Protein AF-A0A1M6QHR7-F1 (afdb_monomer_lite)

Radius of gyration: 20.75 Å; chains: 1; bounding box: 37×59×44 Å

Organism: NCBI:txid633813

Foldseek 3Di:
DDDDDPPDPPVPPPPPPPPQPQWDWPDWDDDPFKIWTWTHGQFKIWIWIDGPPDIDIDMDTDDDPDDDDD

Structure (mmCIF, N/CA/C/O backbone):
data_AF-A0A1M6QHR7-F1
#
_entry.id   AF-A0A1M6QHR7-F1
#
loop_
_atom_site.group_PDB
_atom_site.id
_atom_site.type_symbol
_atom_site.label_atom_id
_atom_site.label_alt_id
_atom_site.label_comp_id
_atom_site.label_asym_id
_atom_site.label_entity_id
_atom_site.label_seq_id
_atom_site.pdbx_PDB_ins_code
_atom_site.Cartn_x
_atom_site.Cartn_y
_atom_site.Cartn_z
_atom_site.occupancy
_atom_site.B_iso_or_equiv
_atom_site.auth_seq_id
_atom_site.auth_comp_id
_atom_site.auth_asym_id
_atom_site.auth_atom_id
_atom_site.pdbx_PDB_model_num
ATOM 1 N N . MET A 1 1 ? -23.262 48.913 29.026 1.00 37.31 1 MET A N 1
ATOM 2 C CA . MET A 1 1 ? -24.116 48.278 28.000 1.00 37.31 1 MET A CA 1
ATOM 3 C C . MET A 1 1 ? -23.228 48.021 26.782 1.00 37.31 1 MET A C 1
ATOM 5 O O . MET A 1 1 ? -22.728 48.997 26.251 1.00 37.31 1 MET A O 1
ATOM 9 N N . LEU A 1 2 ? -22.726 46.779 26.641 1.00 35.12 2 LEU A N 1
ATOM 10 C CA . LEU A 1 2 ? -22.860 45.886 25.457 1.00 35.12 2 LEU A CA 1
ATOM 11 C C . LEU A 1 2 ? -22.148 46.414 24.178 1.00 35.12 2 LEU A C 1
ATOM 13 O O . LEU A 1 2 ? -22.421 47.530 23.776 1.00 35.12 2 LEU A O 1
ATOM 17 N N . THR A 1 3 ? -21.277 45.717 23.437 1.00 43.19 3 THR A N 1
ATOM 18 C CA . THR A 1 3 ? -20.877 44.299 23.388 1.00 43.19 3 THR A CA 1
ATOM 19 C C . THR A 1 3 ? -19.605 44.196 22.529 1.00 43.19 3 THR A C 1
ATOM 21 O O . THR A 1 3 ? -19.468 44.897 21.530 1.00 43.19 3 THR A O 1
ATOM 24 N N . ILE A 1 4 ? -18.705 43.289 22.905 1.00 52.31 4 ILE A N 1
ATOM 25 C CA . ILE A 1 4 ? -17.668 42.674 22.059 1.00 52.31 4 ILE A CA 1
ATOM 26 C C . ILE A 1 4 ? -18.315 42.108 20.781 1.00 52.31 4 ILE A C 1
ATOM 28 O O . ILE A 1 4 ? -19.440 41.639 20.877 1.00 52.31 4 ILE A O 1
ATOM 32 N N . VAL A 1 5 ? -17.622 42.113 19.633 1.00 44.81 5 VAL A N 1
ATOM 33 C CA . VAL A 1 5 ? -17.387 40.928 18.772 1.00 44.81 5 VAL A CA 1
ATOM 34 C C . VAL A 1 5 ? -16.478 41.332 17.598 1.00 44.81 5 VAL A C 1
ATOM 36 O O . VAL A 1 5 ? -16.912 41.789 16.546 1.00 44.81 5 VAL A O 1
ATOM 39 N N . VAL A 1 6 ? -15.178 41.114 17.795 1.00 52.69 6 VAL A N 1
ATOM 40 C CA . VAL A 1 6 ? -14.219 40.839 16.720 1.00 52.69 6 VAL A CA 1
ATOM 41 C C . VAL A 1 6 ? -14.313 39.332 16.458 1.00 52.69 6 VAL A C 1
ATOM 43 O O . VAL A 1 6 ? -13.592 38.558 17.073 1.00 52.69 6 VAL A O 1
ATOM 46 N N . LEU A 1 7 ? -15.252 38.882 15.622 1.00 49.25 7 LEU A N 1
ATOM 47 C CA . LEU A 1 7 ? -15.322 37.486 15.156 1.00 49.25 7 LEU A CA 1
ATOM 48 C C . LEU A 1 7 ? -15.717 37.481 13.680 1.00 49.25 7 LEU A C 1
ATOM 50 O O . LEU A 1 7 ? -16.884 37.354 13.332 1.00 49.25 7 LEU A O 1
ATOM 54 N N . GLY A 1 8 ? -14.729 37.646 12.806 1.00 43.88 8 GLY A N 1
ATOM 55 C CA . GLY A 1 8 ? -14.923 37.473 11.364 1.00 43.88 8 GLY A CA 1
ATOM 56 C C . GLY A 1 8 ? -13.745 36.834 10.633 1.00 43.88 8 GLY A C 1
ATOM 57 O O . GLY A 1 8 ? -13.804 36.691 9.420 1.00 43.88 8 GLY A O 1
ATOM 58 N N . LEU A 1 9 ? -12.669 36.459 11.335 1.00 47.44 9 LEU A N 1
ATOM 59 C CA . LEU A 1 9 ? -11.411 36.041 10.699 1.00 47.44 9 LEU A CA 1
ATOM 60 C C . LEU A 1 9 ? -10.697 34.893 11.432 1.00 47.44 9 LEU A C 1
ATOM 62 O O . LEU A 1 9 ? -9.478 34.783 11.383 1.00 47.44 9 LEU A O 1
ATOM 66 N N . LEU A 1 10 ? -11.449 34.015 12.105 1.00 50.94 10 LEU A N 1
ATOM 67 C CA . LEU A 1 10 ? -10.904 32.782 12.703 1.00 50.94 10 LEU A CA 1
ATOM 68 C C . LEU A 1 10 ? -11.591 31.495 12.221 1.00 50.94 10 LEU A C 1
ATOM 70 O O . LEU A 1 10 ? -11.232 30.406 12.662 1.00 50.94 10 LEU A O 1
ATOM 74 N N . SER A 1 11 ? -12.518 31.576 11.266 1.00 46.62 11 SER A N 1
ATOM 75 C CA . SER A 1 11 ? -13.315 30.419 10.832 1.00 46.62 11 SER A CA 1
ATOM 76 C C . SER A 1 11 ? -12.567 29.388 9.966 1.00 46.62 11 SER A C 1
ATOM 78 O O . SER A 1 11 ? -13.202 28.465 9.477 1.00 46.62 11 SER A O 1
ATOM 80 N N . ASN A 1 12 ? -11.245 29.502 9.778 1.00 45.34 12 ASN A N 1
ATOM 81 C CA . ASN A 1 12 ? -10.449 28.546 8.984 1.00 45.34 12 ASN A CA 1
ATOM 82 C C . ASN A 1 12 ? -9.407 27.745 9.789 1.00 45.34 12 ASN A C 1
ATOM 84 O O . ASN A 1 12 ? -8.647 26.980 9.205 1.00 45.34 12 ASN A O 1
ATOM 88 N N . LEU A 1 13 ? -9.359 27.875 11.119 1.00 47.59 13 LEU A N 1
ATOM 89 C CA . LEU A 1 13 ? -8.393 27.127 11.947 1.00 47.59 13 LEU A CA 1
ATOM 90 C C . LEU A 1 13 ? -8.913 25.779 12.470 1.00 47.59 13 LEU A C 1
ATOM 92 O O . LEU A 1 13 ? -8.162 25.038 13.095 1.00 47.59 13 LEU A O 1
ATOM 96 N N . PHE A 1 14 ? -10.167 25.438 12.171 1.00 51.25 14 PHE A N 1
ATOM 97 C CA . PHE A 1 14 ? -10.772 24.138 12.467 1.00 51.25 14 PHE A CA 1
ATOM 98 C C . PHE A 1 14 ? -11.177 23.420 11.174 1.00 51.25 14 PHE A C 1
ATOM 100 O O . PHE A 1 14 ? -12.279 22.896 11.053 1.00 51.25 14 PHE A O 1
ATOM 107 N 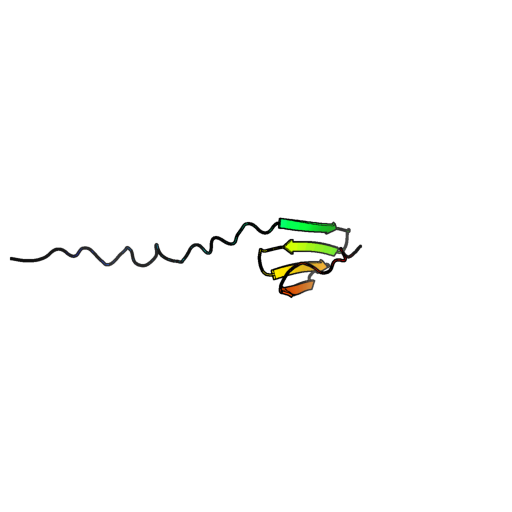N . ALA A 1 15 ? -10.270 23.334 10.198 1.00 48.41 15 ALA A N 1
ATOM 108 C CA . ALA A 1 15 ? -10.233 22.070 9.475 1.00 48.41 15 ALA A CA 1
ATOM 109 C C . ALA A 1 15 ? -9.817 21.035 10.530 1.00 48.41 15 ALA A C 1
ATOM 111 O O . ALA A 1 15 ? -8.785 21.256 11.176 1.00 48.41 15 ALA A O 1
ATOM 112 N N . PRO A 1 16 ? -10.590 19.967 10.796 1.00 44.84 16 PRO A N 1
ATOM 113 C CA . PRO A 1 16 ? -10.058 18.876 11.588 1.00 44.84 16 PRO A CA 1
ATOM 114 C C . PRO A 1 16 ? -8.764 18.475 10.888 1.00 44.84 16 PRO A C 1
ATOM 116 O O . PRO A 1 16 ? -8.787 18.004 9.752 1.00 44.84 16 PRO A O 1
ATOM 119 N N . ARG A 1 17 ? -7.614 18.730 11.526 1.00 51.75 17 ARG A N 1
ATOM 120 C CA . ARG A 1 17 ? -6.407 17.986 11.196 1.00 51.75 17 ARG A CA 1
ATOM 121 C C . ARG A 1 17 ? -6.834 16.558 11.442 1.00 51.75 17 ARG A C 1
ATOM 123 O O . ARG A 1 17 ? -6.959 16.150 12.595 1.00 51.75 17 ARG A O 1
ATOM 130 N N . VAL A 1 18 ? -7.175 15.857 10.366 1.00 46.78 18 VAL A N 1
ATOM 131 C CA . VAL A 1 18 ? -7.345 14.420 10.397 1.00 46.78 18 VAL A CA 1
ATOM 132 C C . VAL A 1 18 ? -5.969 13.936 10.803 1.00 46.78 18 VAL A C 1
ATOM 134 O O . VAL A 1 18 ? -5.043 13.876 10.000 1.00 46.78 18 VAL A O 1
ATOM 137 N N . SER A 1 19 ? -5.804 13.750 12.108 1.00 47.47 19 SER A N 1
ATOM 138 C CA . SER A 1 19 ? -4.675 13.054 12.678 1.00 47.47 19 SER A CA 1
ATOM 139 C C . SER A 1 19 ? -4.918 11.611 12.286 1.00 47.47 19 SER A C 1
ATOM 141 O O . SER A 1 19 ? -5.438 10.825 13.073 1.00 47.47 19 SER A O 1
ATOM 143 N N . PHE A 1 20 ? -4.655 11.302 11.015 1.00 54.38 20 PHE A N 1
ATOM 144 C CA . PHE A 1 20 ? -4.466 9.935 10.590 1.00 54.38 20 PHE A CA 1
ATOM 145 C C . PHE A 1 20 ? -3.405 9.400 11.540 1.00 54.38 20 PHE A C 1
ATOM 147 O O . PHE A 1 20 ? -2.323 9.981 11.642 1.00 54.38 20 PHE A O 1
ATOM 154 N N . SER A 1 21 ? -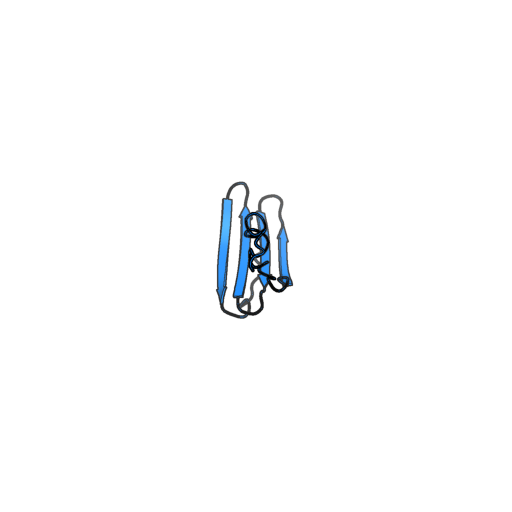3.749 8.370 12.310 1.00 63.38 21 SER A N 1
ATOM 155 C CA . SER A 1 21 ? -2.732 7.530 12.921 1.00 63.38 21 SER A CA 1
ATOM 156 C C . SER A 1 21 ? -1.713 7.244 11.825 1.00 63.38 21 SER A C 1
ATOM 158 O O . SER A 1 21 ? -2.107 6.854 10.723 1.00 63.38 21 SER A O 1
ATOM 160 N N . GLU A 1 22 ? -0.446 7.583 12.070 1.00 74.88 22 GLU A N 1
ATOM 161 C CA . GLU A 1 22 ? 0.597 7.437 11.059 1.00 74.88 22 GLU A CA 1
ATOM 162 C C . GLU A 1 22 ? 0.534 5.994 10.543 1.00 74.88 22 GLU A C 1
ATOM 164 O O . GLU A 1 22 ? 0.635 5.064 11.352 1.00 74.88 22 GLU A O 1
ATOM 169 N N . PRO A 1 23 ? 0.254 5.778 9.244 1.00 83.06 23 PRO A N 1
ATOM 170 C CA . 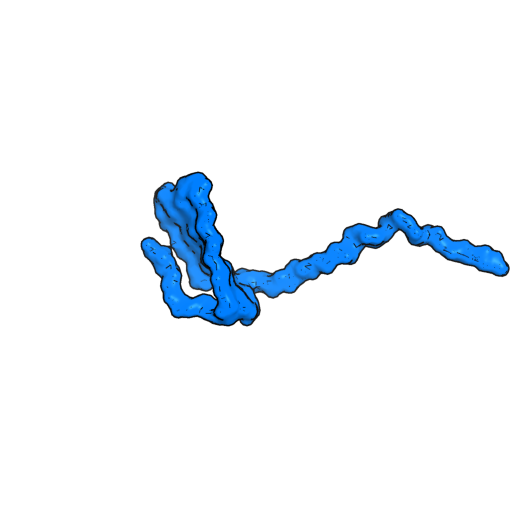PRO A 1 23 ? 0.155 4.428 8.730 1.00 83.06 23 PRO A CA 1
ATOM 171 C C . PRO A 1 23 ? 1.509 3.746 8.878 1.00 83.06 23 PRO A C 1
ATOM 173 O O . PRO A 1 23 ? 2.554 4.330 8.590 1.00 83.06 23 PRO A O 1
ATOM 176 N N . SER A 1 24 ? 1.487 2.487 9.291 1.00 88.69 24 SER A N 1
ATOM 177 C CA . SER A 1 24 ? 2.684 1.652 9.255 1.00 88.69 24 SER A CA 1
ATOM 178 C C . SER A 1 24 ? 2.899 1.138 7.834 1.00 88.69 24 SER A C 1
ATOM 180 O O . SER A 1 24 ? 1.958 0.675 7.190 1.00 88.69 24 SER A O 1
ATOM 182 N N . ILE A 1 25 ? 4.126 1.233 7.324 1.00 91.25 25 ILE A N 1
ATOM 183 C CA . ILE A 1 25 ? 4.486 0.607 6.050 1.00 91.25 25 ILE A CA 1
ATOM 184 C C . ILE A 1 25 ? 4.713 -0.876 6.332 1.00 91.25 25 ILE A C 1
ATOM 186 O O . ILE A 1 25 ? 5.622 -1.224 7.085 1.00 91.25 25 ILE A O 1
ATOM 190 N N . LEU A 1 26 ? 3.882 -1.744 5.753 1.00 90.06 26 LEU A N 1
ATOM 191 C CA . LEU A 1 26 ? 4.037 -3.195 5.910 1.00 90.06 26 LEU A CA 1
ATOM 192 C C . LEU A 1 26 ? 5.081 -3.751 4.950 1.00 90.06 26 LEU A C 1
ATOM 194 O O . LEU A 1 26 ? 5.880 -4.603 5.327 1.00 90.06 26 LEU A O 1
ATOM 198 N N . CYS A 1 27 ? 5.077 -3.259 3.715 1.00 87.56 27 CYS A N 1
ATOM 199 C CA . CYS A 1 27 ? 6.107 -3.559 2.740 1.00 87.56 27 CYS A CA 1
ATOM 200 C C . CYS A 1 27 ? 6.130 -2.540 1.614 1.00 87.56 27 CYS A C 1
ATOM 202 O O . CYS A 1 27 ? 5.145 -1.845 1.349 1.00 87.56 27 CYS A O 1
ATOM 204 N N . ALA A 1 28 ? 7.284 -2.486 0.964 1.00 90.75 28 ALA A N 1
ATOM 205 C CA . ALA A 1 28 ? 7.503 -1.760 -0.264 1.00 90.75 28 ALA A CA 1
ATOM 206 C C . ALA A 1 28 ? 8.395 -2.608 -1.173 1.00 90.75 28 ALA A C 1
ATOM 208 O O . ALA A 1 28 ? 9.314 -3.269 -0.682 1.00 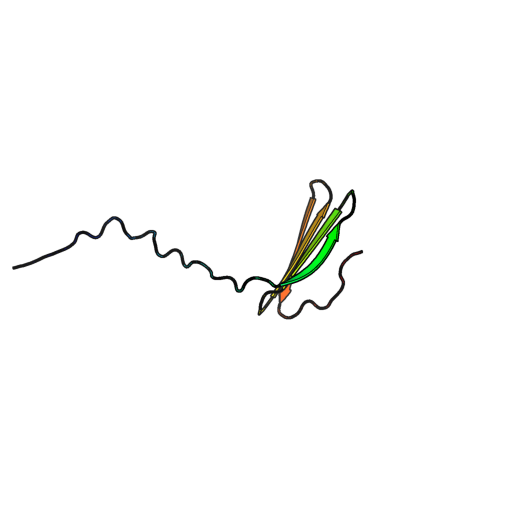90.75 28 ALA A O 1
ATOM 209 N N . TRP A 1 29 ? 8.121 -2.581 -2.470 1.00 90.00 29 TRP A N 1
ATOM 210 C CA . TRP A 1 29 ? 8.992 -3.147 -3.494 1.00 90.00 29 TRP A CA 1
ATOM 211 C C . TRP A 1 29 ? 9.146 -2.132 -4.624 1.00 90.00 29 TRP A C 1
ATOM 213 O O . TRP A 1 29 ? 8.279 -1.278 -4.829 1.00 90.00 29 TRP A O 1
ATOM 223 N N . GLU A 1 30 ? 10.257 -2.221 -5.340 1.00 91.94 30 GLU A N 1
ATOM 224 C CA . GLU A 1 30 ? 10.564 -1.348 -6.464 1.00 91.94 30 GLU A CA 1
ATOM 225 C C . GLU A 1 30 ? 11.437 -2.100 -7.475 1.00 91.94 30 GLU A C 1
ATOM 227 O O . GLU A 1 30 ? 12.394 -2.785 -7.110 1.00 91.94 30 GLU A O 1
ATOM 232 N N . THR A 1 31 ? 11.097 -1.954 -8.748 1.00 90.12 31 THR A N 1
ATOM 233 C CA . THR A 1 31 ? 11.885 -2.316 -9.927 1.00 90.12 31 THR A CA 1
ATOM 234 C C . THR A 1 31 ? 12.076 -1.096 -10.813 1.00 90.12 31 THR A C 1
ATOM 236 O O . THR A 1 31 ? 11.545 -0.022 -10.550 1.00 90.12 31 THR A O 1
ATOM 239 N N . GLU A 1 32 ? 12.827 -1.271 -11.899 1.00 92.44 32 GLU A N 1
ATOM 240 C CA . GLU A 1 32 ? 12.999 -0.247 -12.931 1.00 92.44 32 GLU A CA 1
A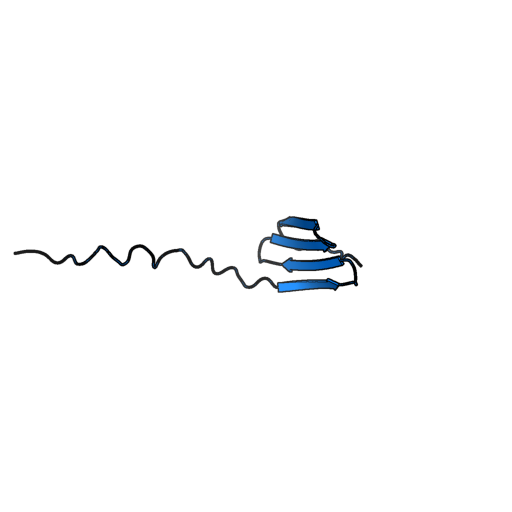TOM 241 C C . GLU A 1 32 ? 11.664 0.228 -13.538 1.00 92.44 32 GLU A C 1
ATOM 243 O O . GLU A 1 32 ? 11.553 1.383 -13.942 1.00 92.44 32 GLU A O 1
ATOM 248 N N . GLU A 1 33 ? 10.640 -0.634 -13.572 1.00 91.38 33 GLU A N 1
ATOM 249 C CA . GLU A 1 33 ? 9.362 -0.348 -14.236 1.00 91.38 33 GLU A CA 1
ATOM 250 C C . GLU A 1 33 ? 8.213 -0.049 -13.263 1.00 91.38 33 GLU A C 1
ATOM 252 O O . GLU A 1 33 ? 7.292 0.700 -13.611 1.00 91.38 33 GLU A O 1
ATOM 257 N N . CYS A 1 34 ? 8.257 -0.617 -12.053 1.00 92.19 34 CYS A N 1
ATOM 258 C CA . CYS A 1 34 ? 7.148 -0.589 -11.107 1.00 92.19 34 CYS A CA 1
ATOM 259 C C . CYS A 1 34 ? 7.601 -0.401 -9.656 1.00 92.19 34 CYS A C 1
ATOM 261 O O . CYS A 1 34 ? 8.619 -0.933 -9.238 1.00 92.19 34 CYS A O 1
ATOM 263 N N . ALA A 1 35 ? 6.780 0.263 -8.850 1.00 91.69 35 ALA A N 1
ATOM 264 C CA . ALA A 1 35 ? 6.919 0.335 -7.402 1.00 91.69 35 ALA A CA 1
ATOM 265 C C . ALA A 1 35 ? 5.585 0.006 -6.734 1.00 91.69 35 ALA A C 1
ATOM 267 O O . ALA A 1 35 ? 4.528 0.383 -7.244 1.00 91.69 35 ALA A O 1
ATOM 268 N N . SER A 1 36 ? 5.601 -0.635 -5.567 1.00 92.25 36 SER A N 1
ATOM 269 C CA . SER A 1 36 ? 4.416 -0.666 -4.714 1.00 92.25 36 SER A CA 1
ATOM 270 C C . SER A 1 36 ? 4.715 -0.459 -3.244 1.00 92.25 36 SER A C 1
ATOM 272 O O . SER A 1 36 ? 5.791 -0.790 -2.757 1.00 92.25 36 SER A O 1
ATOM 274 N N . VAL A 1 37 ? 3.714 0.025 -2.515 1.00 92.94 37 VAL A N 1
ATOM 275 C CA . VAL A 1 37 ? 3.766 0.227 -1.067 1.00 92.94 37 VAL A CA 1
ATOM 276 C C . VAL A 1 37 ? 2.436 -0.159 -0.426 1.00 92.94 37 VAL A C 1
ATOM 278 O O . VAL A 1 37 ? 1.367 0.163 -0.945 1.00 92.94 37 VAL A O 1
ATOM 281 N N . VAL A 1 38 ? 2.504 -0.855 0.709 1.00 94.19 38 VAL A N 1
ATOM 282 C CA . VAL A 1 38 ? 1.339 -1.187 1.537 1.00 94.19 38 VAL A CA 1
ATOM 283 C C . VAL A 1 38 ? 1.368 -0.353 2.811 1.00 94.19 38 VAL A C 1
ATOM 285 O O . VAL A 1 38 ? 2.251 -0.517 3.656 1.00 94.19 38 VAL A O 1
ATOM 288 N N . PHE A 1 39 ? 0.364 0.502 2.970 1.00 93.00 39 PHE A N 1
ATOM 289 C CA . PHE A 1 39 ? 0.092 1.270 4.176 1.00 93.00 39 PHE A CA 1
ATOM 290 C C . PHE A 1 39 ? -0.963 0.557 5.021 1.00 93.00 39 PHE A C 1
ATOM 292 O O . PHE A 1 39 ? -2.068 0.291 4.553 1.00 93.00 39 PHE A O 1
ATOM 299 N N . GLN A 1 40 ? -0.658 0.292 6.286 1.00 92.81 40 GLN A N 1
ATOM 300 C CA . GLN A 1 40 ? -1.601 -0.243 7.262 1.00 92.81 40 GLN A CA 1
ATOM 301 C C . GLN A 1 40 ? -1.989 0.842 8.262 1.00 92.81 40 GLN A C 1
ATOM 303 O O . GLN A 1 40 ? -1.156 1.335 9.029 1.00 92.81 40 GLN A O 1
ATOM 308 N N . TYR A 1 41 ? -3.277 1.167 8.265 1.00 91.06 41 TYR A N 1
ATOM 309 C CA . TYR A 1 41 ? -3.950 1.979 9.273 1.00 91.06 41 TYR A CA 1
ATOM 310 C C . TYR A 1 41 ? -4.592 1.069 10.329 1.00 91.06 41 TYR A C 1
ATOM 312 O O . TYR A 1 41 ? -4.597 -0.154 10.201 1.00 91.06 41 TYR A O 1
ATOM 320 N N . THR A 1 42 ? -5.162 1.652 11.381 1.00 88.69 42 THR A N 1
ATOM 321 C CA . THR A 1 42 ? -5.788 0.897 12.479 1.00 88.69 42 THR A CA 1
ATOM 322 C C . THR A 1 42 ? -6.926 -0.022 12.010 1.00 88.69 42 THR A C 1
ATOM 324 O O . THR A 1 42 ? -7.097 -1.113 12.544 1.00 88.69 42 THR A O 1
ATOM 327 N N . ASP A 1 43 ? -7.707 0.415 11.026 1.00 92.25 43 ASP A N 1
ATOM 328 C CA . ASP A 1 43 ? -8.969 -0.200 10.599 1.00 92.25 43 ASP A CA 1
ATOM 329 C C . ASP A 1 43 ? -9.013 -0.562 9.108 1.00 92.25 43 ASP A C 1
ATOM 331 O O . ASP A 1 43 ? -9.985 -1.163 8.646 1.00 92.25 43 ASP A O 1
ATOM 335 N N . ARG A 1 44 ? -7.970 -0.215 8.350 1.00 93.00 44 ARG A N 1
ATOM 336 C CA . ARG A 1 44 ? -7.875 -0.462 6.910 1.00 93.00 44 ARG A CA 1
ATOM 337 C C . ARG A 1 44 ? -6.433 -0.567 6.441 1.00 93.00 44 ARG A C 1
ATOM 339 O O . ARG A 1 44 ? -5.517 -0.069 7.093 1.00 93.00 44 ARG A O 1
ATOM 346 N N . TRP A 1 45 ? -6.252 -1.119 5.255 1.00 93.94 45 TRP A N 1
ATOM 347 C CA . TRP A 1 45 ? -4.993 -1.103 4.524 1.00 93.94 45 TRP A CA 1
ATOM 348 C C . TRP A 1 45 ? -5.183 -0.445 3.154 1.00 93.94 45 TRP A C 1
ATOM 350 O O . TRP A 1 45 ? -6.291 -0.416 2.613 1.00 93.94 45 TRP A O 1
ATOM 360 N N . VAL A 1 46 ? -4.094 0.091 2.606 1.00 93.12 46 VAL A N 1
ATOM 361 C CA . VAL A 1 46 ? -4.020 0.678 1.264 1.00 93.12 46 VAL A CA 1
ATOM 362 C C . VAL A 1 46 ? -2.779 0.128 0.568 1.00 93.12 46 VAL A C 1
ATOM 364 O O . VAL A 1 46 ? -1.680 0.264 1.097 1.00 93.12 46 VAL A O 1
ATOM 367 N N . LEU A 1 47 ? -2.946 -0.482 -0.603 1.00 93.06 47 LEU A N 1
ATOM 368 C CA . LEU A 1 47 ? -1.864 -0.872 -1.506 1.00 93.06 47 LEU A CA 1
ATOM 369 C C . LEU A 1 47 ? -1.853 0.092 -2.689 1.00 93.06 47 LEU A C 1
ATOM 371 O O . LEU A 1 47 ? -2.836 0.209 -3.420 1.00 93.06 47 LEU A O 1
ATOM 375 N N . GLU A 1 48 ? -0.723 0.749 -2.887 1.00 93.31 48 GLU A N 1
ATOM 376 C CA . GLU A 1 48 ? -0.467 1.612 -4.030 1.00 93.31 48 GLU A CA 1
ATOM 377 C C . GLU A 1 48 ? 0.565 0.946 -4.935 1.00 93.31 48 GLU A C 1
ATOM 379 O O . GLU A 1 48 ? 1.654 0.630 -4.466 1.00 93.31 48 GLU A O 1
ATOM 384 N N . ILE A 1 49 ? 0.232 0.740 -6.211 1.00 93.50 49 ILE A N 1
ATOM 385 C CA . ILE A 1 49 ? 1.137 0.226 -7.248 1.00 93.50 49 ILE A CA 1
ATOM 386 C C . ILE A 1 49 ? 1.294 1.306 -8.317 1.00 93.50 49 ILE A C 1
ATOM 388 O O . ILE A 1 49 ? 0.298 1.772 -8.867 1.00 93.50 49 ILE A O 1
ATOM 392 N N . ARG A 1 50 ? 2.527 1.689 -8.633 1.00 94.81 50 ARG A N 1
ATOM 393 C CA . ARG A 1 50 ? 2.877 2.649 -9.682 1.00 94.81 50 ARG A CA 1
ATOM 394 C C . ARG A 1 50 ? 3.727 1.943 -10.727 1.00 94.81 50 ARG A C 1
ATOM 396 O O . ARG A 1 50 ? 4.801 1.475 -10.381 1.00 94.81 50 ARG A O 1
ATOM 403 N N . CYS A 1 51 ? 3.274 1.886 -11.973 1.00 94.75 51 CYS A N 1
ATOM 404 C CA . CYS A 1 51 ? 4.013 1.289 -13.088 1.00 94.75 51 CYS A CA 1
ATOM 405 C C . CYS A 1 51 ? 4.017 2.268 -14.264 1.00 94.75 51 CYS A C 1
ATOM 407 O O . CYS A 1 51 ? 2.974 2.534 -14.862 1.00 94.75 51 CYS A O 1
ATOM 409 N N . GLY A 1 52 ? 5.171 2.860 -14.577 1.00 92.44 52 GLY A N 1
ATOM 410 C CA . GLY A 1 52 ? 5.252 3.951 -15.555 1.00 92.44 52 GLY A CA 1
ATOM 411 C C . GLY A 1 52 ? 4.294 5.113 -15.232 1.00 92.44 52 GLY A C 1
ATOM 412 O O . GLY A 1 52 ? 4.448 5.784 -14.215 1.00 92.44 52 GLY A O 1
ATOM 413 N N . ASN A 1 53 ? 3.300 5.348 -16.098 1.00 96.00 53 ASN A N 1
ATOM 414 C CA . ASN A 1 53 ? 2.261 6.377 -15.911 1.00 96.00 53 ASN A CA 1
ATOM 415 C C . ASN A 1 53 ? 0.971 5.844 -15.265 1.00 96.00 53 ASN A C 1
ATOM 417 O O . ASN A 1 53 ? 0.017 6.604 -15.078 1.00 96.00 53 ASN A O 1
ATOM 421 N N . GLU A 1 54 ? 0.910 4.550 -14.962 1.00 94.69 54 GLU A N 1
ATOM 422 C CA . GLU A 1 54 ? -0.256 3.913 -14.364 1.00 94.69 54 GLU A CA 1
ATOM 423 C C . GLU A 1 54 ? -0.115 3.882 -12.843 1.00 94.69 54 GLU A C 1
ATOM 425 O O . GLU A 1 54 ? 0.963 3.661 -12.288 1.00 94.69 54 GLU A O 1
ATOM 430 N N . THR A 1 55 ? -1.218 4.136 -12.145 1.00 94.62 55 THR A N 1
ATOM 431 C CA . THR A 1 55 ? -1.293 4.016 -10.690 1.00 94.62 55 THR A CA 1
ATOM 432 C C . THR A 1 55 ? -2.551 3.253 -10.325 1.00 94.62 55 THR A C 1
ATOM 434 O O . THR A 1 55 ? -3.661 3.671 -10.658 1.00 94.62 55 THR A O 1
ATOM 437 N N . HIS A 1 56 ? -2.372 2.137 -9.628 1.00 92.00 56 HIS A N 1
ATOM 438 C CA . HIS A 1 56 ? -3.448 1.319 -9.096 1.00 92.00 56 HIS A CA 1
ATOM 439 C C . HIS A 1 56 ? -3.490 1.466 -7.582 1.00 92.00 56 HIS A C 1
ATOM 441 O O . HIS A 1 56 ? -2.473 1.343 -6.901 1.00 92.00 56 HIS A O 1
ATOM 447 N N . LEU A 1 57 ? -4.688 1.710 -7.066 1.00 93.50 57 LEU A N 1
ATOM 448 C CA . LEU A 1 57 ? -4.952 1.811 -5.641 1.00 93.50 57 LEU A CA 1
ATOM 449 C C . LEU A 1 57 ? -5.936 0.715 -5.257 1.00 93.50 57 LEU A C 1
ATOM 451 O O . LEU A 1 57 ? -7.025 0.622 -5.823 1.00 93.50 57 LEU A O 1
ATOM 455 N N . TYR A 1 58 ? -5.537 -0.096 -4.287 1.00 91.81 58 TYR A N 1
ATOM 456 C CA . TYR A 1 58 ? -6.368 -1.118 -3.675 1.00 91.81 58 TYR A CA 1
ATOM 457 C C . TYR A 1 58 ? -6.536 -0.780 -2.202 1.00 91.81 58 TYR A C 1
ATOM 459 O O . TYR A 1 58 ? -5.591 -0.355 -1.540 1.00 91.81 58 TYR A O 1
ATOM 467 N N . GLU A 1 59 ? -7.731 -0.996 -1.679 1.00 93.56 59 GLU A N 1
ATOM 468 C CA . GLU A 1 59 ? -8.038 -0.762 -0.276 1.00 93.56 59 GLU A CA 1
ATOM 469 C C . GLU A 1 59 ? -8.861 -1.912 0.287 1.00 93.56 59 GLU A C 1
ATOM 471 O O . GLU A 1 59 ? -9.611 -2.585 -0.426 1.00 93.56 59 GLU A O 1
ATOM 476 N N . GLY A 1 60 ? -8.734 -2.127 1.589 1.00 92.06 60 GLY A N 1
ATOM 477 C CA . GLY A 1 60 ? -9.559 -3.093 2.291 1.00 92.06 60 GLY A CA 1
ATOM 478 C C . GLY A 1 60 ? -9.618 -2.818 3.780 1.00 92.06 60 GLY A C 1
ATOM 479 O O . GLY A 1 60 ? -8.789 -2.109 4.346 1.00 92.06 60 GLY A O 1
ATOM 480 N N . SER A 1 61 ? -10.640 -3.374 4.420 1.00 94.69 61 SER A N 1
ATOM 481 C CA . SER A 1 61 ? -10.861 -3.238 5.856 1.00 94.69 61 SER A CA 1
ATOM 482 C C . SER A 1 61 ? -10.021 -4.229 6.658 1.00 94.69 61 SER A C 1
ATOM 484 O O . SER A 1 61 ? -9.850 -5.380 6.253 1.00 94.69 61 SER A O 1
ATOM 486 N N . GLY A 1 62 ? -9.604 -3.810 7.848 1.00 90.31 62 GLY A N 1
ATOM 487 C CA . GLY A 1 62 ? -8.885 -4.630 8.810 1.00 90.31 62 GLY A CA 1
ATOM 488 C C . GLY A 1 62 ? -7.397 -4.756 8.499 1.00 90.31 62 GLY A C 1
ATOM 489 O O . GLY A 1 62 ? -6.745 -3.808 8.058 1.00 90.31 62 GLY A O 1
ATOM 490 N N . ILE A 1 63 ? -6.859 -5.938 8.785 1.00 88.50 63 ILE A N 1
ATOM 491 C CA . ILE A 1 63 ? -5.439 -6.251 8.629 1.00 88.50 6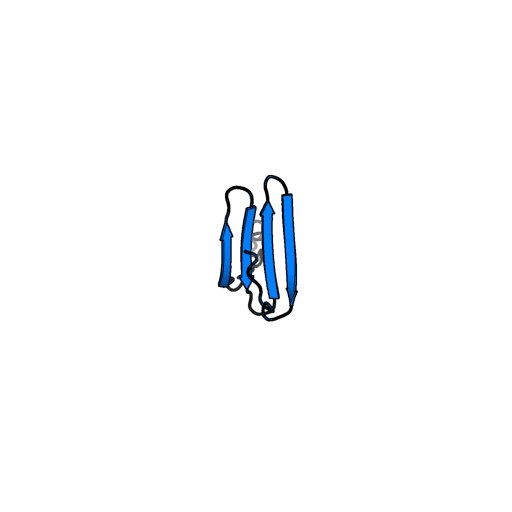3 ILE A CA 1
ATOM 492 C C . ILE A 1 63 ? -5.193 -6.696 7.188 1.00 88.50 63 ILE A C 1
ATOM 494 O O . ILE A 1 63 ? -5.956 -7.503 6.653 1.00 88.50 63 ILE A O 1
ATOM 498 N N . TRP A 1 64 ? -4.129 -6.181 6.574 1.00 90.56 64 TRP A N 1
ATOM 499 C CA . TRP A 1 64 ? -3.646 -6.638 5.275 1.00 90.56 64 TRP A CA 1
ATOM 500 C C . TRP A 1 64 ? -3.529 -8.173 5.262 1.00 90.56 64 TRP A C 1
ATOM 502 O O . TRP A 1 64 ? -2.767 -8.723 6.060 1.00 90.56 64 TRP A O 1
ATOM 512 N N . PRO A 1 65 ? -4.256 -8.886 4.380 1.00 85.38 65 PRO A N 1
ATOM 513 C CA . PRO A 1 65 ? -4.255 -10.350 4.356 1.00 85.38 65 PRO A CA 1
ATOM 514 C C . PRO A 1 65 ? -2.927 -10.955 3.875 1.00 85.38 65 PRO A C 1
ATOM 516 O O . PRO A 1 65 ? -2.746 -12.166 3.975 1.00 85.38 65 PRO A O 1
ATOM 519 N N . GLY A 1 66 ? -1.998 -10.118 3.406 1.00 79.31 66 GLY A N 1
ATOM 520 C CA . GLY A 1 66 ? -0.667 -10.515 2.975 1.00 79.31 66 GLY A CA 1
ATOM 521 C C . GLY A 1 66 ? -0.644 -10.957 1.520 1.00 79.31 66 GLY A C 1
ATOM 522 O O . GLY A 1 66 ? -1.298 -11.924 1.170 1.00 79.31 66 GLY A O 1
ATOM 523 N N . PHE A 1 67 ? 0.094 -10.211 0.699 1.00 71.00 67 PHE A N 1
ATOM 524 C CA . PHE A 1 67 ? 1.193 -10.647 -0.176 1.00 71.00 67 PHE A CA 1
ATOM 525 C C . PHE A 1 67 ? 1.874 -9.361 -0.646 1.00 71.00 67 PHE A C 1
ATOM 527 O O . PHE A 1 67 ? 1.214 -8.497 -1.210 1.00 71.00 67 PHE A O 1
ATOM 534 N N . CYS A 1 68 ? 3.161 -9.179 -0.373 1.00 69.75 68 CYS A N 1
ATOM 535 C CA . CYS A 1 68 ? 3.891 -8.078 -0.997 1.00 69.75 68 CYS A CA 1
ATOM 536 C C . CYS A 1 68 ? 4.146 -8.522 -2.436 1.00 69.75 68 CYS A C 1
ATOM 538 O O . CYS A 1 68 ? 4.757 -9.579 -2.593 1.00 69.75 68 CYS A O 1
ATOM 540 N N . PRO A 1 69 ? 3.593 -7.834 -3.451 1.00 61.94 69 PRO A N 1
ATOM 541 C CA . PRO A 1 69 ? 3.880 -8.210 -4.825 1.00 61.94 69 PRO A CA 1
ATOM 542 C C . PRO A 1 69 ? 5.398 -8.116 -5.022 1.00 61.94 69 PRO A C 1
ATOM 544 O O . PRO A 1 69 ? 5.996 -7.112 -4.641 1.00 61.94 69 PRO A O 1
ATOM 547 N N . GLU A 1 70 ? 6.000 -9.205 -5.495 1.00 57.44 70 GLU A N 1
ATOM 548 C CA . GLU A 1 70 ? 7.381 -9.243 -5.994 1.00 57.44 70 GLU A CA 1
ATOM 549 C C . GLU A 1 70 ? 7.403 -8.898 -7.484 1.00 57.44 70 GLU A C 1
ATOM 551 O O . GLU A 1 70 ? 6.423 -9.263 -8.182 1.00 57.44 70 GLU A O 1
#

Secondary structure (DSSP, 8-state):
-------SS-TTS-S------PPEEEEEEE-SSEEEEEEE-SSEEEEEEEETTEEEEEEEESS-------

pLDDT: mean 76.67, std 20.34, range [35.12, 96.0]

Sequence (70 aa):
MLTIVVLGLLSNLFAPRVSFSEPSILCAWETEECASVVFQYTDRWVLEIRCGNETHLYEGSGIWPGFCPE